Protein AF-A0A929I695-F1 (afdb_monomer)

Foldseek 3Di:
DEAEAAQNLQLDPDNVVVVVVRQVVDFKYKYKAFACLEQQNVCCCVVVVAGDDDPRRNDHPVGGSGPDRHHPVRVVVVCVVQQKDWPDKWFADDPDTDDPPRSHHGRMMITMIGGHPPDDPPD

Nearest PDB structures (foldseek):
  3hca-assembly2_B  TM=5.861E-01  e=9.077E-01  Homo sapiens
  2an3-assembly2_B  TM=5.815E-01  e=1.970E+00  Homo sapiens
  2opb-assembly3_A  TM=5.124E-01  e=1.623E+00  Homo sapiens
  4dmg-assembly1_B  TM=4.518E-01  e=1.337E+00  Thermus thermophilus HB8
  3hce-assembly2_B  TM=5.041E-01  e=2.902E+00  Homo sapiens

Solvent-accessible surface area (backbone atoms only — not comparable to full-atom values): 6908 Å² total; per-residue (Å²): 107,72,34,78,37,67,65,46,60,33,50,43,92,52,52,67,62,55,50,52,53,41,50,73,78,16,63,30,39,38,41,31,43,49,26,54,49,13,50,70,31,50,48,34,36,71,79,68,71,40,85,51,69,40,96,70,41,82,42,54,90,92,71,47,75,61,74,51,85,46,31,54,63,55,52,55,48,49,37,58,76,72,46,37,39,79,75,48,75,50,33,26,43,91,97,42,79,39,83,72,63,32,51,44,66,10,42,31,40,36,38,33,34,29,79,34,91,72,87,67,81,92,123

Structure (mmCIF, N/CA/C/O backbone):
data_AF-A0A929I695-F1
#
_entry.id   AF-A0A929I695-F1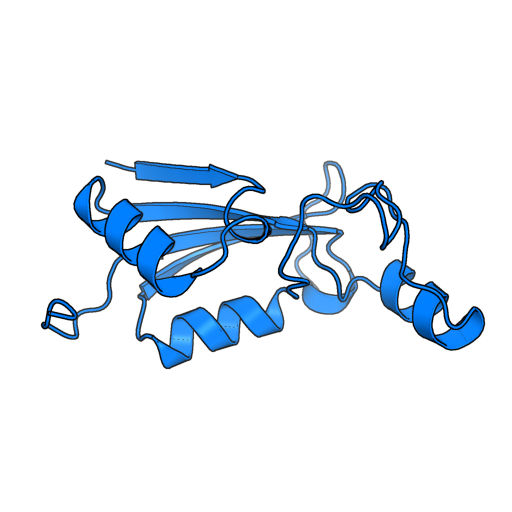
#
loop_
_atom_site.group_PDB
_atom_site.id
_atom_site.type_symbol
_atom_site.label_atom_id
_atom_site.label_alt_id
_atom_site.label_comp_id
_atom_site.label_asym_id
_atom_site.label_entity_id
_atom_site.label_seq_id
_atom_site.pdbx_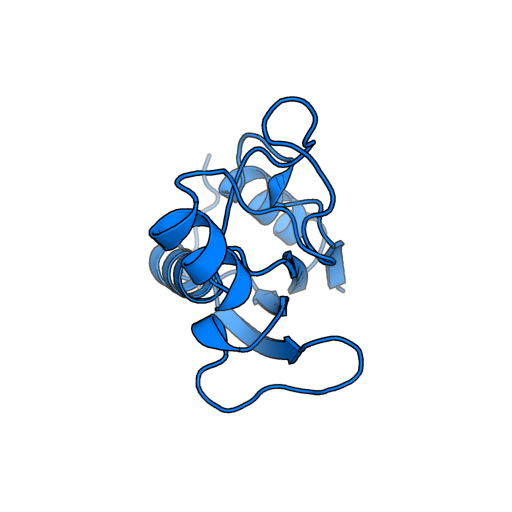PDB_ins_code
_atom_site.Cartn_x
_atom_site.Cartn_y
_atom_site.Cartn_z
_atom_site.occupancy
_atom_site.B_iso_or_equiv
_atom_site.auth_seq_id
_atom_site.auth_comp_id
_atom_site.auth_asym_id
_atom_site.auth_atom_id
_atom_site.pdbx_PDB_model_num
ATOM 1 N N . ASP A 1 1 ? -19.434 -0.980 10.386 1.00 86.25 1 ASP A N 1
ATOM 2 C CA . ASP A 1 1 ? -19.323 0.020 9.302 1.00 86.25 1 ASP A CA 1
ATOM 3 C C . ASP A 1 1 ? -17.906 0.071 8.761 1.00 86.25 1 ASP A C 1
ATOM 5 O O . ASP A 1 1 ? -16.959 0.016 9.548 1.00 86.25 1 ASP A O 1
ATOM 9 N N . TYR A 1 2 ? -17.773 0.101 7.434 1.00 96.06 2 TYR A N 1
ATOM 10 C CA . TYR A 1 2 ? -16.499 0.101 6.712 1.00 96.06 2 TYR A CA 1
ATOM 11 C C . TYR A 1 2 ? -16.483 1.222 5.669 1.00 96.06 2 TYR A C 1
ATOM 13 O O . TYR A 1 2 ? -17.492 1.443 5.005 1.00 96.06 2 TYR A O 1
ATOM 21 N N . VAL A 1 3 ? -15.330 1.865 5.485 1.00 97.19 3 VAL A N 1
ATOM 22 C CA . VAL A 1 3 ? -15.033 2.734 4.334 1.00 97.19 3 VAL A CA 1
ATOM 23 C C . VAL A 1 3 ? -14.007 2.029 3.453 1.00 97.19 3 VAL A C 1
ATOM 25 O O . VAL A 1 3 ? -13.088 1.390 3.966 1.00 97.19 3 VAL A O 1
ATOM 28 N N . ILE A 1 4 ? -14.157 2.115 2.132 1.00 96.75 4 ILE A N 1
ATOM 29 C CA . ILE A 1 4 ? -13.230 1.503 1.175 1.00 96.75 4 ILE A CA 1
ATOM 30 C C . ILE A 1 4 ? -12.479 2.612 0.439 1.00 96.75 4 ILE A C 1
ATOM 32 O O . ILE A 1 4 ? -13.087 3.446 -0.223 1.00 96.75 4 ILE A O 1
ATOM 36 N N . MET A 1 5 ? -11.153 2.587 0.535 1.00 95.12 5 MET A N 1
ATOM 37 C CA . MET A 1 5 ? -10.224 3.438 -0.206 1.00 95.12 5 MET A CA 1
ATOM 38 C C . MET A 1 5 ? -9.367 2.548 -1.108 1.00 95.12 5 MET A C 1
ATOM 40 O O . MET A 1 5 ? -8.245 2.171 -0.767 1.00 95.12 5 MET A O 1
ATOM 44 N N . ASN A 1 6 ? -9.924 2.140 -2.245 1.00 90.88 6 ASN A N 1
ATOM 45 C CA . ASN A 1 6 ? -9.210 1.307 -3.205 1.00 90.88 6 ASN A CA 1
ATOM 46 C C . ASN A 1 6 ? -8.541 2.182 -4.265 1.00 90.88 6 ASN A C 1
ATOM 48 O O . ASN A 1 6 ? -9.232 2.885 -4.992 1.00 90.88 6 ASN A O 1
ATOM 52 N N . GLN A 1 7 ? -7.211 2.124 -4.332 1.00 86.31 7 GLN A N 1
ATOM 53 C CA . GLN A 1 7 ? -6.352 2.864 -5.264 1.00 86.31 7 GLN A CA 1
ATOM 54 C C . GLN A 1 7 ? -6.503 4.393 -5.229 1.00 86.31 7 GLN A C 1
ATOM 56 O O . GLN A 1 7 ? -5.896 5.075 -6.038 1.00 86.31 7 GLN A O 1
ATOM 61 N N . SER A 1 8 ? -7.222 4.938 -4.247 1.00 89.38 8 SER A N 1
ATOM 62 C CA . SER A 1 8 ? -7.482 6.374 -4.120 1.00 89.38 8 SER A CA 1
ATOM 63 C C . SER A 1 8 ? -6.557 7.082 -3.131 1.00 89.38 8 SER A C 1
ATOM 65 O O . SER A 1 8 ? -6.263 8.261 -3.292 1.00 89.38 8 SER A O 1
ATOM 67 N N . LEU A 1 9 ? -6.049 6.382 -2.109 1.00 89.94 9 LEU A N 1
ATOM 68 C CA . LEU A 1 9 ? -5.210 7.007 -1.076 1.00 89.94 9 LEU A CA 1
ATOM 69 C C . LEU A 1 9 ?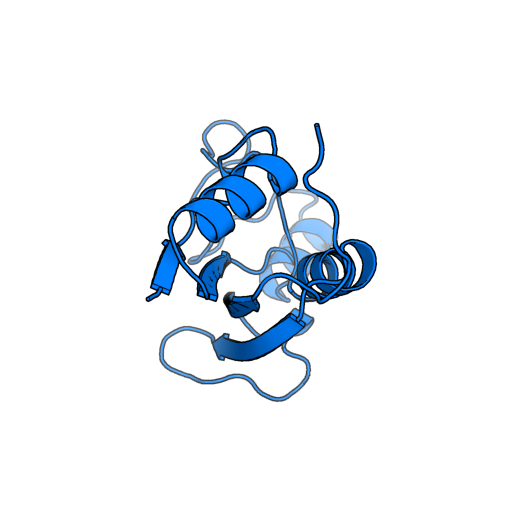 -3.888 7.564 -1.642 1.00 89.94 9 LEU A C 1
ATOM 71 O O . LEU A 1 9 ? -3.338 8.526 -1.126 1.00 89.94 9 LEU A O 1
ATOM 75 N N . GLN A 1 10 ? -3.384 6.976 -2.721 1.00 90.00 10 GLN A N 1
ATOM 76 C CA . GLN A 1 10 ? -2.182 7.439 -3.419 1.00 90.00 10 GLN A CA 1
ATOM 77 C C . GLN A 1 10 ? -2.423 8.672 -4.308 1.00 90.00 10 GLN A C 1
ATOM 79 O O . GLN A 1 10 ? -1.460 9.320 -4.708 1.00 90.00 10 GLN A O 1
ATOM 84 N N . GLU A 1 11 ? -3.681 8.996 -4.618 1.00 92.94 11 GLU A N 1
ATOM 85 C CA . GLU A 1 11 ? -4.077 10.128 -5.469 1.00 92.94 11 GLU A CA 1
ATOM 86 C C . GLU A 1 11 ? -4.384 11.391 -4.647 1.00 92.94 11 GLU A C 1
ATOM 88 O O . GLU A 1 11 ? -4.457 12.490 -5.192 1.00 92.94 11 GLU A O 1
ATOM 93 N N . VAL A 1 12 ? -4.553 11.263 -3.324 1.00 94.50 12 VAL A N 1
ATOM 94 C CA . VAL A 1 12 ? -4.822 12.413 -2.452 1.00 94.50 12 VAL A CA 1
ATOM 95 C C . VAL A 1 12 ? -3.539 13.148 -2.077 1.00 94.50 12 VAL A C 1
ATOM 97 O O . VAL A 1 12 ? -2.491 12.549 -1.851 1.00 94.50 12 VAL A O 1
ATOM 100 N N . VAL A 1 13 ? -3.630 14.470 -1.931 1.00 93.44 13 VAL A N 1
ATOM 101 C CA . VAL A 1 13 ? -2.489 15.298 -1.505 1.00 93.44 13 VAL A CA 1
ATOM 102 C C . VAL A 1 13 ? -2.110 15.001 -0.048 1.00 93.44 13 VAL A C 1
ATOM 104 O O . VAL A 1 13 ? -0.936 14.813 0.263 1.00 93.44 13 VAL A O 1
ATOM 107 N N . HIS A 1 14 ? -3.106 14.897 0.837 1.00 95.19 14 HIS A N 1
ATOM 108 C CA . HIS A 1 14 ? -2.916 14.711 2.278 1.00 95.19 14 HIS A CA 1
ATOM 109 C C . HIS A 1 14 ? -3.472 13.356 2.740 1.00 95.19 14 HIS A C 1
ATOM 111 O O . HIS A 1 14 ? -4.642 13.239 3.104 1.00 95.19 14 HIS A O 1
ATOM 117 N N . VAL A 1 15 ? -2.612 12.332 2.727 1.00 94.75 15 VAL A N 1
ATOM 118 C CA . VAL A 1 15 ? -2.945 10.934 3.071 1.00 94.75 15 VAL A CA 1
ATOM 119 C C . VAL A 1 15 ? -3.545 10.802 4.473 1.00 94.75 15 VAL A C 1
ATOM 121 O O . VAL A 1 15 ? -4.577 10.156 4.638 1.00 94.75 15 VAL A O 1
ATOM 124 N N . GLU A 1 16 ? -2.920 11.427 5.473 1.00 94.38 16 GLU A N 1
ATOM 125 C CA . GLU A 1 16 ? -3.370 11.374 6.870 1.00 94.38 16 GLU A CA 1
ATOM 126 C C . GLU A 1 16 ? -4.762 11.989 7.033 1.00 94.38 16 GLU A C 1
ATOM 128 O O . GLU A 1 16 ? -5.667 11.340 7.548 1.00 94.38 16 GLU A O 1
ATOM 133 N N . PHE A 1 17 ? -4.963 13.200 6.507 1.00 94.94 17 PHE A N 1
ATOM 134 C CA . PHE A 1 17 ? -6.255 13.882 6.560 1.00 94.94 17 PHE A CA 1
ATOM 135 C C . PHE A 1 17 ? -7.370 13.058 5.902 1.00 94.94 17 PHE A C 1
ATOM 137 O O . PHE A 1 17 ? -8.433 12.871 6.489 1.00 94.94 17 PHE A O 1
ATOM 144 N N . ALA A 1 18 ? -7.122 12.516 4.705 1.00 95.75 18 ALA A N 1
ATOM 145 C CA . ALA A 1 18 ? -8.106 11.693 4.007 1.00 95.75 18 ALA A CA 1
ATOM 146 C C . ALA A 1 18 ? -8.472 10.427 4.801 1.00 95.75 18 ALA A C 1
ATOM 148 O O . ALA A 1 18 ? -9.634 10.016 4.816 1.00 95.75 18 ALA A O 1
ATOM 149 N N . LEU A 1 19 ? -7.495 9.817 5.478 1.00 95.50 19 LEU A N 1
ATOM 150 C CA . LEU A 1 19 ? -7.727 8.640 6.307 1.00 95.50 19 LEU A CA 1
ATOM 151 C C . LEU A 1 19 ? -8.478 8.980 7.607 1.00 95.50 19 LEU A C 1
ATOM 153 O O . LEU A 1 19 ? -9.364 8.224 8.005 1.00 95.50 19 LEU A O 1
ATOM 157 N N . GLU A 1 20 ? -8.192 10.119 8.241 1.00 95.12 20 GLU A N 1
ATOM 158 C CA . GLU A 1 20 ? -8.956 10.604 9.399 1.00 95.12 20 GLU A CA 1
ATOM 159 C C . GLU A 1 20 ? -10.417 10.903 9.033 1.00 95.12 20 GLU A C 1
ATOM 161 O O . GLU A 1 20 ? -11.326 10.505 9.765 1.00 95.12 20 GLU A O 1
ATOM 166 N N . GLU A 1 21 ? -10.669 11.508 7.869 1.00 95.88 21 GLU A N 1
ATOM 167 C CA . GLU A 1 21 ? -12.033 11.705 7.368 1.00 95.88 21 GLU A CA 1
ATOM 168 C C . GLU A 1 21 ? -12.737 10.373 7.077 1.00 95.88 21 GLU A C 1
ATOM 170 O O . GLU A 1 21 ? -13.921 10.212 7.386 1.00 95.88 21 GLU A O 1
ATOM 175 N N . ALA A 1 22 ? -12.015 9.371 6.568 1.00 96.00 22 ALA A N 1
ATOM 176 C CA . ALA A 1 22 ? -12.562 8.026 6.417 1.00 96.00 22 ALA A CA 1
ATOM 177 C C . ALA A 1 22 ? -12.936 7.407 7.779 1.00 96.00 22 ALA A C 1
ATOM 179 O O . ALA A 1 22 ? -14.014 6.822 7.908 1.00 96.00 22 ALA A O 1
ATOM 180 N N . PHE A 1 23 ? -12.109 7.589 8.817 1.00 95.69 23 PHE A N 1
ATOM 181 C CA . PHE A 1 23 ? -12.437 7.154 10.180 1.00 95.69 23 PHE A CA 1
ATOM 182 C C . PHE A 1 23 ? -13.611 7.918 10.802 1.00 95.69 23 PHE A C 1
ATOM 184 O O . PHE A 1 23 ? -14.333 7.360 11.630 1.00 95.69 23 PHE A O 1
ATOM 191 N N . ARG A 1 24 ? -13.827 9.182 10.418 1.00 94.50 24 ARG A N 1
ATOM 192 C CA . ARG A 1 24 ? -14.987 9.968 10.861 1.00 94.50 24 ARG A CA 1
ATOM 193 C C . ARG A 1 24 ? -16.298 9.379 10.338 1.00 94.50 24 ARG A C 1
ATOM 195 O O . ARG A 1 24 ? -17.301 9.417 11.047 1.00 94.50 24 ARG A O 1
ATOM 202 N N . VAL A 1 25 ? -16.294 8.838 9.117 1.00 94.88 25 VAL A N 1
ATOM 203 C CA . VAL A 1 25 ? -17.488 8.267 8.466 1.00 94.88 25 VAL A CA 1
ATOM 204 C C . VAL A 1 25 ? -17.688 6.784 8.801 1.00 94.88 25 VAL A C 1
ATOM 206 O O . VAL A 1 25 ? -18.826 6.321 8.859 1.00 94.88 25 VAL A O 1
ATOM 209 N N . GLY A 1 26 ? -16.620 6.023 9.056 1.00 94.94 26 GLY A N 1
ATOM 210 C CA . GLY A 1 26 ? -16.732 4.604 9.391 1.00 94.94 26 GLY A CA 1
ATOM 211 C C . GLY A 1 26 ? -15.657 4.095 10.343 1.00 94.94 26 GLY A C 1
ATOM 212 O O . GLY A 1 26 ? -14.524 4.558 10.366 1.00 94.94 26 GLY A O 1
ATOM 213 N N . LYS A 1 27 ? -16.010 3.067 11.122 1.00 94.31 27 LYS A N 1
ATOM 214 C CA . LYS A 1 27 ? -15.138 2.511 12.167 1.00 94.31 27 LYS A CA 1
ATOM 215 C C . LYS A 1 27 ? -13.843 1.901 11.621 1.00 94.31 27 LYS A C 1
ATOM 217 O O . LYS A 1 27 ? -12.791 2.049 12.233 1.00 94.31 27 LYS A O 1
ATOM 222 N N . ASN A 1 28 ? -13.930 1.189 10.499 1.00 97.19 28 ASN A N 1
ATOM 223 C CA . ASN A 1 28 ? -12.796 0.510 9.878 1.00 97.19 28 ASN A CA 1
ATOM 224 C C . ASN A 1 28 ? -12.617 1.005 8.442 1.00 97.19 28 ASN A C 1
ATOM 226 O O . ASN A 1 28 ? -13.600 1.171 7.722 1.00 97.19 28 ASN A O 1
ATOM 230 N N . VAL A 1 29 ? -11.375 1.145 7.994 1.00 97.88 29 VAL A N 1
ATOM 231 C CA . VAL A 1 29 ? -11.053 1.535 6.619 1.00 97.88 29 VAL A CA 1
ATOM 232 C C . VAL A 1 29 ? -10.312 0.391 5.940 1.00 97.88 29 VAL A C 1
ATOM 234 O O . VAL A 1 29 ? -9.383 -0.184 6.510 1.00 97.88 29 VAL A O 1
ATOM 237 N N . ILE A 1 30 ? -10.749 0.038 4.733 1.00 98.25 30 ILE A N 1
ATOM 238 C CA . ILE A 1 30 ? -10.094 -0.925 3.849 1.00 98.25 30 ILE A CA 1
ATOM 239 C C . ILE A 1 30 ? -9.313 -0.127 2.809 1.00 98.25 30 ILE A C 1
ATOM 241 O O . ILE A 1 30 ? -9.920 0.548 1.983 1.00 98.25 30 ILE A O 1
ATOM 245 N N . ILE A 1 31 ? -7.986 -0.208 2.836 1.00 97.69 31 ILE A N 1
ATOM 246 C CA . ILE A 1 31 ? -7.102 0.493 1.904 1.00 97.69 31 ILE A CA 1
ATOM 247 C C . ILE A 1 31 ? -6.473 -0.528 0.964 1.00 97.69 31 ILE A C 1
ATOM 249 O O . ILE A 1 31 ? -5.847 -1.477 1.431 1.00 97.69 31 ILE A O 1
ATOM 253 N N . GLY A 1 32 ? -6.624 -0.324 -0.344 1.00 96.25 32 GLY A N 1
ATOM 254 C CA . GLY A 1 32 ? -5.985 -1.128 -1.387 1.00 96.25 32 GLY A CA 1
ATOM 255 C C . GLY A 1 32 ? -5.039 -0.283 -2.234 1.00 96.25 32 GLY A C 1
ATOM 256 O O . GLY A 1 32 ? -5.428 0.801 -2.658 1.00 96.25 32 GLY A O 1
ATOM 257 N N . PHE A 1 33 ? -3.818 -0.750 -2.497 1.00 95.00 33 PHE A N 1
ATOM 258 C CA . PHE A 1 33 ? -2.864 -0.034 -3.355 1.00 95.00 33 PHE A CA 1
ATOM 259 C C . PHE A 1 33 ? -1.851 -0.973 -4.038 1.00 95.00 33 PHE A C 1
ATOM 261 O O . PHE A 1 33 ? -1.558 -2.059 -3.516 1.00 95.00 33 PHE A O 1
ATOM 268 N N . PRO A 1 34 ? -1.310 -0.582 -5.208 1.00 94.50 34 PRO A N 1
ATOM 269 C CA . PRO A 1 34 ? -0.188 -1.267 -5.838 1.00 94.50 34 PRO A CA 1
ATOM 270 C C . PRO A 1 34 ? 1.101 -1.108 -5.024 1.00 94.50 34 PRO A C 1
ATOM 272 O O . PRO A 1 34 ? 1.428 -0.028 -4.547 1.00 94.50 34 PRO A O 1
ATOM 275 N N . ASN A 1 35 ? 1.882 -2.177 -4.900 1.00 95.25 35 ASN A N 1
ATOM 276 C CA . ASN A 1 35 ? 3.164 -2.150 -4.202 1.00 95.25 35 ASN A CA 1
ATOM 277 C C . ASN A 1 35 ? 4.288 -1.674 -5.137 1.00 95.25 35 ASN A C 1
ATOM 279 O O . ASN A 1 35 ? 4.815 -2.45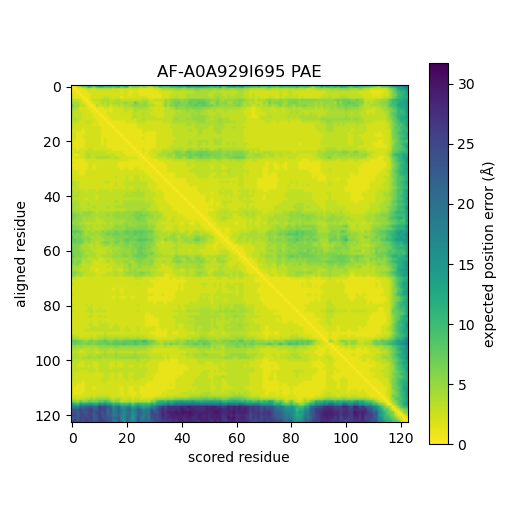5 -5.938 1.00 95.25 35 ASN A O 1
ATOM 283 N N . PHE A 1 36 ? 4.722 -0.420 -4.988 1.00 94.88 36 PHE A N 1
ATOM 284 C CA . PHE A 1 36 ? 5.790 0.152 -5.817 1.00 94.88 36 PHE A CA 1
ATOM 285 C C . PHE A 1 36 ? 7.143 -0.564 -5.646 1.00 94.88 36 PHE A C 1
ATOM 287 O O . PHE A 1 36 ? 7.971 -0.568 -6.554 1.00 94.88 36 PHE A O 1
ATOM 294 N N . ALA A 1 37 ? 7.364 -1.235 -4.511 1.00 95.88 37 ALA A N 1
ATOM 295 C CA . ALA A 1 37 ? 8.605 -1.946 -4.211 1.00 95.88 37 ALA A CA 1
ATOM 296 C C . ALA A 1 37 ? 8.650 -3.400 -4.719 1.00 95.88 37 ALA A C 1
ATOM 298 O O . ALA A 1 37 ? 9.588 -4.134 -4.372 1.00 95.88 37 ALA A O 1
ATOM 299 N N . HIS A 1 38 ? 7.679 -3.820 -5.537 1.00 96.19 38 HIS A N 1
ATOM 300 C CA . HIS A 1 38 ? 7.687 -5.128 -6.186 1.00 96.19 38 HIS A CA 1
ATOM 301 C C . HIS A 1 38 ? 8.986 -5.362 -6.977 1.00 96.19 38 HIS A C 1
ATOM 303 O O . HIS A 1 38 ? 9.602 -4.438 -7.512 1.00 96.19 38 HIS A O 1
ATOM 309 N N . ILE A 1 39 ? 9.410 -6.623 -7.075 1.00 95.62 39 ILE A N 1
ATOM 310 C CA . ILE A 1 39 ? 10.672 -7.011 -7.705 1.00 95.62 39 ILE A CA 1
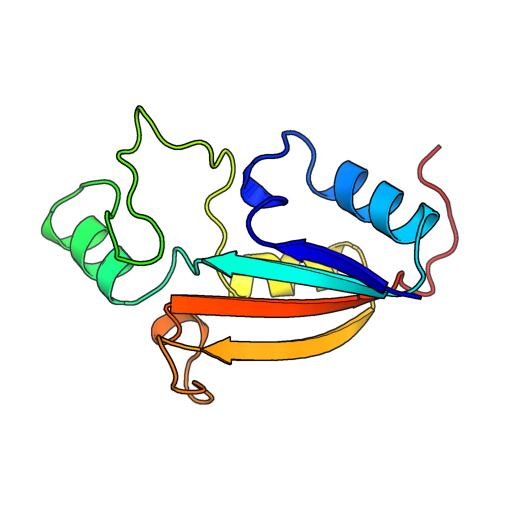ATOM 311 C C . ILE A 1 39 ? 10.809 -6.476 -9.138 1.00 95.62 39 ILE A C 1
ATOM 313 O O . ILE A 1 39 ? 11.865 -5.959 -9.487 1.00 95.62 39 ILE A O 1
ATOM 317 N N . SER A 1 40 ? 9.741 -6.495 -9.943 1.00 94.06 40 SER A N 1
ATOM 318 C CA . SER A 1 40 ? 9.770 -5.943 -11.308 1.00 94.06 40 SER A CA 1
ATOM 319 C C . SER A 1 40 ? 10.080 -4.447 -11.326 1.00 94.06 40 SER A C 1
ATOM 321 O O . SER A 1 40 ? 10.825 -3.990 -12.189 1.00 94.06 40 SER A O 1
ATOM 323 N N . SER A 1 41 ? 9.539 -3.695 -10.366 1.00 94.94 41 SER A N 1
ATOM 324 C CA . SER A 1 41 ? 9.775 -2.261 -10.229 1.00 94.94 41 SER A CA 1
ATOM 325 C C . SER A 1 41 ? 11.222 -1.979 -9.847 1.00 94.94 41 SER A C 1
ATOM 327 O O . SER A 1 41 ? 11.876 -1.141 -10.463 1.00 94.94 41 SER A O 1
ATOM 329 N N . ARG A 1 42 ? 11.769 -2.760 -8.908 1.00 95.56 42 ARG A N 1
ATOM 330 C CA . ARG A 1 42 ? 13.187 -2.685 -8.528 1.00 95.56 42 ARG A CA 1
ATOM 331 C C . ARG A 1 42 ? 14.111 -2.987 -9.704 1.00 95.56 42 ARG A C 1
ATOM 333 O O . ARG A 1 42 ? 15.075 -2.261 -9.904 1.00 95.56 42 ARG A O 1
ATOM 340 N N . PHE A 1 43 ? 13.808 -4.021 -10.491 1.00 96.38 43 PHE A N 1
ATOM 341 C CA . PHE A 1 43 ? 14.585 -4.366 -11.684 1.00 96.38 43 PHE A CA 1
ATOM 342 C C . PHE A 1 43 ? 14.563 -3.244 -12.728 1.00 96.38 43 PHE A C 1
ATOM 344 O O . PHE A 1 43 ? 15.617 -2.875 -13.235 1.00 96.38 43 PHE A O 1
ATOM 351 N N . GLN A 1 44 ? 13.390 -2.686 -13.045 1.00 95.94 44 GLN A N 1
ATOM 352 C CA . GLN A 1 44 ? 13.293 -1.592 -14.017 1.00 95.94 44 GLN A CA 1
ATOM 353 C C . GLN A 1 44 ? 14.064 -0.359 -13.552 1.00 95.94 44 GLN A C 1
ATOM 355 O O . GLN A 1 44 ? 14.866 0.175 -14.313 1.00 95.94 44 GLN A O 1
ATOM 360 N N . LEU A 1 45 ? 13.892 0.042 -12.293 1.00 95.31 45 LEU A N 1
ATOM 361 C CA . LEU A 1 45 ? 14.607 1.190 -11.757 1.00 95.31 45 LEU A CA 1
ATOM 362 C C . LEU A 1 45 ? 16.124 0.956 -11.753 1.00 95.31 45 LEU A C 1
ATOM 364 O O . LEU A 1 45 ? 16.870 1.812 -12.212 1.00 95.31 45 LEU A O 1
ATOM 368 N N . PHE A 1 46 ? 16.581 -0.211 -11.292 1.00 97.50 46 PHE A N 1
ATOM 369 C CA . PHE A 1 46 ? 18.009 -0.511 -11.169 1.00 97.50 46 PHE A CA 1
ATOM 370 C C . PHE A 1 46 ? 18.708 -0.673 -12.524 1.00 97.50 46 PHE A C 1
ATOM 372 O O . PHE A 1 46 ? 19.758 -0.081 -12.742 1.00 97.50 46 PHE A O 1
ATOM 379 N N . PHE A 1 47 ? 18.144 -1.468 -13.439 1.00 98.00 47 PHE A N 1
ATOM 380 C CA . PHE A 1 47 ? 18.809 -1.792 -14.707 1.00 98.00 47 PHE A CA 1
ATOM 381 C C . PHE A 1 47 ? 18.494 -0.810 -15.835 1.00 98.00 47 PHE A C 1
ATOM 383 O O . PHE A 1 47 ? 19.313 -0.657 -16.735 1.00 98.00 47 PHE A O 1
ATOM 390 N N . LYS A 1 48 ? 17.317 -0.167 -15.826 1.00 96.38 48 LYS A N 1
ATOM 391 C CA . LYS A 1 48 ? 16.919 0.784 -16.879 1.00 96.38 48 LYS A CA 1
ATOM 392 C C . LYS A 1 48 ? 17.031 2.244 -16.449 1.00 96.38 48 LYS A C 1
ATOM 394 O O . LYS A 1 48 ? 17.026 3.107 -17.317 1.00 96.38 48 LYS A O 1
ATOM 399 N N . GLY A 1 49 ? 17.082 2.534 -15.145 1.00 95.88 49 GLY A N 1
ATOM 400 C CA . GLY A 1 49 ? 17.090 3.910 -14.640 1.00 95.88 49 GLY A CA 1
ATOM 401 C C . GLY A 1 49 ? 15.789 4.671 -14.914 1.00 95.88 49 GLY A C 1
ATOM 402 O O . GLY A 1 49 ? 15.811 5.892 -15.028 1.00 95.88 49 GLY A O 1
ATOM 403 N N . GLN A 1 50 ? 14.662 3.968 -15.074 1.00 93.00 50 GLN A N 1
ATOM 404 C CA . GLN A 1 50 ? 13.375 4.554 -15.465 1.00 93.00 50 GLN A CA 1
ATOM 405 C C . GLN A 1 50 ? 12.287 4.255 -14.433 1.00 93.00 50 GLN A C 1
ATOM 407 O O . GLN A 1 50 ? 12.297 3.194 -13.801 1.00 93.00 50 GLN A O 1
ATOM 412 N N . THR A 1 51 ? 11.323 5.175 -14.302 1.00 93.44 51 THR A N 1
ATOM 413 C CA . THR A 1 51 ? 10.120 4.954 -13.491 1.00 93.44 51 THR A CA 1
ATOM 414 C C . THR A 1 51 ? 9.417 3.681 -13.962 1.00 93.44 51 THR A C 1
ATOM 416 O O . THR A 1 51 ? 9.110 3.571 -15.152 1.00 93.44 51 THR A O 1
ATOM 419 N N . PRO A 1 52 ? 9.166 2.711 -13.069 1.00 92.62 52 PRO A N 1
ATOM 420 C CA . PRO A 1 52 ? 8.605 1.436 -13.474 1.00 92.62 52 PRO A CA 1
ATOM 421 C C . PRO A 1 52 ? 7.188 1.555 -14.023 1.00 92.62 52 PRO A C 1
ATOM 423 O O . PRO A 1 52 ? 6.325 2.150 -13.383 1.00 92.62 52 PRO A O 1
ATOM 426 N N . VAL A 1 53 ? 6.937 0.879 -15.143 1.00 91.00 53 VAL A N 1
ATOM 427 C CA . VAL A 1 53 ? 5.583 0.612 -15.644 1.00 91.00 53 VAL A CA 1
ATOM 428 C C . VAL A 1 53 ? 5.295 -0.866 -15.427 1.00 91.00 53 VAL A C 1
ATOM 430 O O . VAL A 1 53 ? 6.073 -1.735 -15.834 1.00 91.00 53 VAL A O 1
ATOM 433 N N . THR A 1 54 ? 4.207 -1.174 -14.730 1.00 84.75 54 THR A N 1
ATOM 434 C CA . THR A 1 54 ? 3.819 -2.556 -14.407 1.00 84.7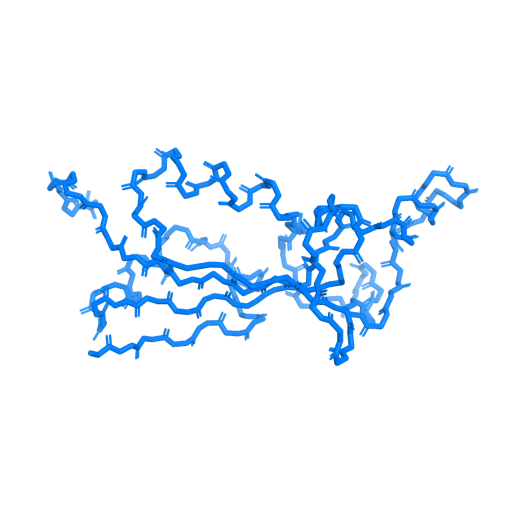5 54 THR A CA 1
ATOM 435 C C . THR A 1 54 ? 2.318 -2.746 -14.585 1.00 84.75 54 THR A C 1
ATOM 437 O O . THR A 1 54 ? 1.580 -1.776 -14.697 1.00 84.75 54 THR A O 1
ATOM 440 N N . ASN A 1 55 ? 1.836 -3.990 -14.547 1.00 82.69 55 ASN A N 1
ATOM 441 C CA . ASN A 1 55 ? 0.397 -4.264 -14.645 1.00 82.69 55 ASN A CA 1
ATOM 442 C C . ASN A 1 55 ? -0.422 -3.595 -13.527 1.00 82.69 55 ASN A C 1
ATOM 444 O O . ASN A 1 55 ? -1.591 -3.294 -13.736 1.00 82.69 55 ASN A O 1
ATOM 448 N N . SER A 1 56 ? 0.168 -3.369 -12.348 1.00 80.19 56 SER A N 1
ATOM 449 C CA . SER A 1 56 ? -0.489 -2.677 -11.232 1.00 80.19 56 SER A CA 1
ATOM 450 C C . SER A 1 56 ? -0.198 -1.169 -11.192 1.00 80.19 56 SER A C 1
ATOM 452 O O . SER A 1 56 ? -0.837 -0.448 -10.433 1.00 80.19 56 SER A O 1
ATOM 454 N N . LEU A 1 57 ? 0.730 -0.683 -12.026 1.00 81.88 57 LEU A N 1
ATOM 455 C CA . LEU A 1 57 ? 1.079 0.730 -12.220 1.00 81.88 57 LEU A CA 1
ATOM 456 C C . LEU A 1 57 ? 1.228 1.005 -13.729 1.00 81.88 57 LEU A C 1
ATOM 458 O O . LEU A 1 57 ? 2.356 1.118 -14.218 1.00 81.88 57 LEU A O 1
ATOM 462 N N . PRO A 1 58 ? 0.119 1.043 -14.491 1.00 87.25 58 PRO A N 1
ATOM 463 C CA . PRO A 1 58 ? 0.154 1.061 -15.955 1.00 87.25 58 PRO A CA 1
ATOM 464 C C . PRO A 1 58 ? 0.365 2.464 -16.554 1.00 87.25 58 PRO A C 1
ATOM 466 O O . PRO A 1 58 ? 0.158 2.659 -17.750 1.00 87.25 58 PRO A O 1
ATOM 469 N N . HIS A 1 59 ? 0.765 3.443 -15.741 1.00 89.25 59 HIS A N 1
ATOM 470 C CA . HIS A 1 59 ? 0.918 4.840 -16.144 1.00 89.25 59 HIS A CA 1
ATOM 471 C C . HIS A 1 59 ? 2.391 5.239 -16.238 1.00 89.25 59 HIS A C 1
ATOM 473 O O . HIS A 1 59 ? 3.237 4.750 -15.489 1.00 89.25 59 HIS A O 1
ATOM 479 N N . LEU A 1 60 ? 2.692 6.162 -17.150 1.00 91.69 60 LEU A N 1
ATOM 480 C CA . LEU A 1 60 ? 3.996 6.808 -17.232 1.00 91.69 60 LEU A CA 1
ATOM 481 C C . LEU A 1 60 ? 4.089 7.895 -16.156 1.00 91.69 60 LEU A C 1
ATOM 483 O O . LEU A 1 60 ? 3.088 8.436 -15.689 1.00 91.69 60 LEU A O 1
ATOM 487 N N . TRP A 1 61 ? 5.313 8.248 -15.766 1.00 90.75 61 TRP A N 1
ATOM 488 C CA . TRP A 1 61 ? 5.539 9.188 -14.661 1.00 90.75 61 TRP A CA 1
ATOM 489 C C . TRP A 1 61 ? 4.941 10.583 -14.904 1.00 90.75 61 TRP A C 1
ATOM 491 O O . TRP A 1 61 ? 4.614 11.275 -13.948 1.00 90.75 61 TRP A O 1
ATOM 501 N N . TYR A 1 62 ? 4.781 10.987 -16.167 1.00 90.44 62 TYR A N 1
ATOM 502 C CA . TYR A 1 62 ? 4.234 12.290 -16.557 1.00 90.44 62 TYR A CA 1
ATOM 503 C C . TYR A 1 62 ? 2.710 12.284 -16.773 1.00 90.44 62 TYR A C 1
ATOM 505 O O . TYR A 1 62 ? 2.139 13.328 -17.073 1.00 90.44 62 TYR A O 1
ATOM 513 N N . ASN A 1 63 ? 2.044 11.127 -16.670 1.00 92.12 63 ASN A N 1
ATOM 514 C CA . ASN A 1 63 ? 0.595 10.994 -16.874 1.00 92.12 63 ASN A CA 1
ATOM 515 C C . ASN A 1 63 ? -0.085 10.057 -15.857 1.00 92.12 63 ASN A C 1
ATOM 517 O O . ASN A 1 63 ? -1.148 9.499 -16.130 1.00 92.12 63 ASN A O 1
ATOM 521 N N . THR A 1 64 ? 0.540 9.868 -14.696 1.00 89.94 64 THR A N 1
ATOM 522 C CA . THR A 1 64 ? -0.003 9.087 -13.581 1.00 89.94 64 THR A CA 1
ATOM 523 C C . THR A 1 64 ? -0.905 9.953 -12.695 1.00 89.94 64 THR A C 1
ATOM 525 O O . THR A 1 64 ? -0.544 11.098 -12.423 1.00 89.94 64 THR A O 1
ATOM 528 N N . PRO A 1 65 ? -2.041 9.428 -12.196 1.00 86.94 65 PRO A N 1
ATOM 529 C CA . PRO A 1 65 ? -2.843 10.112 -11.180 1.00 86.94 65 PRO A CA 1
ATOM 530 C C . PRO A 1 65 ? -2.227 10.003 -9.772 1.00 86.94 65 PRO A C 1
ATOM 532 O O . PRO A 1 65 ? -2.554 10.785 -8.883 1.00 86.94 65 PRO A O 1
ATOM 535 N N . ASN A 1 66 ? -1.322 9.041 -9.558 1.00 90.31 66 ASN A N 1
ATOM 536 C CA . ASN A 1 66 ? -0.731 8.775 -8.248 1.00 90.31 66 ASN A CA 1
ATOM 537 C C . ASN A 1 66 ? 0.284 9.861 -7.870 1.00 90.31 66 ASN A C 1
ATOM 539 O O . ASN A 1 66 ? 1.298 10.020 -8.552 1.00 90.31 66 ASN A O 1
ATOM 543 N N . LEU A 1 67 ? 0.038 10.538 -6.749 1.00 90.69 67 LEU A N 1
ATOM 544 C CA . LEU A 1 67 ? 0.954 11.492 -6.120 1.00 90.69 67 LEU A CA 1
ATOM 545 C C . LEU A 1 67 ? 1.975 10.794 -5.214 1.00 90.69 67 LEU A C 1
ATOM 547 O O . LEU A 1 67 ? 3.092 11.280 -5.045 1.00 90.69 67 LEU A O 1
ATOM 551 N N . HIS A 1 68 ? 1.600 9.643 -4.647 1.00 91.25 68 HIS A N 1
ATOM 552 C CA . HIS A 1 68 ? 2.432 8.880 -3.717 1.00 91.25 68 HIS A CA 1
ATOM 553 C C . HIS A 1 68 ? 2.772 7.502 -4.285 1.00 91.25 68 HIS A C 1
ATOM 555 O O . HIS A 1 68 ? 1.893 6.752 -4.702 1.00 91.25 68 HIS A O 1
ATOM 561 N N . PHE A 1 69 ? 4.053 7.132 -4.243 1.00 90.81 69 PHE A N 1
ATOM 562 C CA . PHE A 1 69 ? 4.524 5.793 -4.603 1.00 90.81 69 PHE A CA 1
ATOM 563 C C . PHE A 1 69 ? 4.873 5.012 -3.339 1.00 90.81 69 PHE A C 1
ATOM 565 O O . PHE A 1 69 ? 5.972 5.130 -2.803 1.00 90.81 69 PHE A O 1
ATOM 572 N N . SER A 1 70 ? 3.917 4.228 -2.846 1.00 92.25 70 SER A N 1
ATOM 573 C CA . SER A 1 70 ? 4.042 3.527 -1.567 1.00 92.25 70 SER A CA 1
ATOM 574 C C . SER A 1 70 ? 4.426 2.060 -1.744 1.00 92.25 70 SER A C 1
ATOM 576 O O . SER A 1 70 ? 3.953 1.362 -2.645 1.00 92.25 70 SER A O 1
ATOM 578 N N . SER A 1 71 ? 5.261 1.558 -0.839 1.00 96.69 71 SER A N 1
ATOM 579 C CA . SER A 1 71 ? 5.46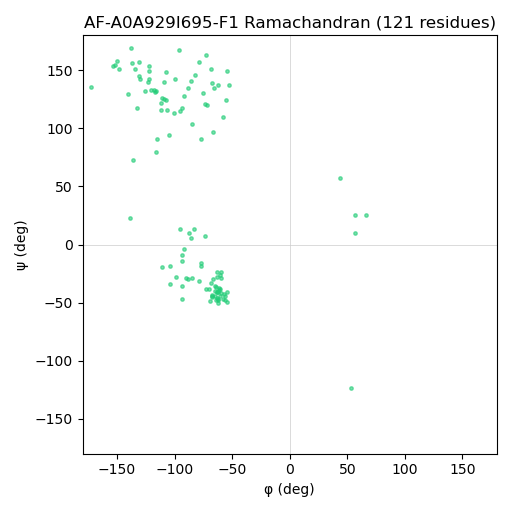7 0.127 -0.643 1.00 96.69 71 SER A CA 1
ATOM 580 C C . SER A 1 71 ? 4.614 -0.423 0.500 1.00 96.69 71 SER A C 1
ATOM 582 O O . SER A 1 71 ? 4.064 0.321 1.314 1.00 96.69 71 SER A O 1
ATOM 584 N N . ILE A 1 72 ? 4.535 -1.753 0.598 1.00 97.94 72 ILE A N 1
ATOM 585 C CA . ILE A 1 72 ? 3.910 -2.424 1.751 1.00 97.94 72 ILE A CA 1
ATOM 586 C C . ILE A 1 72 ? 4.578 -1.970 3.051 1.00 97.94 72 ILE A C 1
ATOM 588 O O . ILE A 1 72 ? 3.893 -1.643 4.016 1.00 97.94 72 ILE A O 1
ATOM 592 N N . SER A 1 73 ? 5.911 -1.903 3.056 1.00 98.25 73 SER A N 1
ATOM 593 C CA . SER A 1 73 ? 6.671 -1.501 4.240 1.00 98.25 73 SER A CA 1
ATOM 594 C C . SER A 1 73 ? 6.482 -0.025 4.599 1.00 98.25 73 SER A C 1
ATOM 596 O O . SER A 1 73 ? 6.468 0.294 5.787 1.00 98.25 73 SER A O 1
ATOM 598 N N . ASP A 1 74 ? 6.288 0.861 3.617 1.00 97.69 74 ASP A N 1
ATOM 599 C CA . ASP A 1 74 ? 5.984 2.273 3.890 1.00 97.69 74 ASP A CA 1
ATOM 600 C C . ASP A 1 74 ? 4.636 2.409 4.594 1.00 97.69 74 ASP A C 1
ATOM 602 O O . ASP A 1 74 ? 4.529 3.117 5.591 1.00 97.69 74 ASP A O 1
ATOM 606 N N . PHE A 1 75 ? 3.617 1.678 4.133 1.00 97.25 75 PHE A N 1
ATOM 607 C CA . PHE A 1 75 ? 2.296 1.729 4.753 1.00 97.25 75 PHE A CA 1
ATOM 608 C C . PHE A 1 75 ? 2.270 1.075 6.142 1.00 97.25 75 PHE A C 1
ATOM 610 O O . PHE A 1 75 ? 1.645 1.598 7.060 1.00 97.25 75 PHE A O 1
ATOM 617 N N . GLU A 1 76 ? 2.986 -0.035 6.343 1.00 97.75 76 GLU A N 1
ATOM 618 C CA . GLU A 1 76 ? 3.153 -0.638 7.674 1.00 97.75 76 GLU A CA 1
ATOM 619 C C . GLU A 1 76 ? 3.825 0.332 8.656 1.00 97.75 76 GLU A C 1
ATOM 621 O O . GLU A 1 76 ? 3.400 0.451 9.810 1.00 97.75 76 GLU A O 1
ATOM 626 N N . LYS A 1 77 ? 4.849 1.057 8.190 1.00 97.56 77 LYS A N 1
ATOM 627 C CA . LYS A 1 77 ? 5.514 2.106 8.966 1.00 97.56 77 LYS A CA 1
ATOM 628 C C . LYS A 1 77 ? 4.553 3.257 9.272 1.00 97.56 77 LYS A C 1
ATOM 630 O O . LYS A 1 77 ? 4.426 3.623 10.437 1.00 97.56 77 LYS A O 1
ATOM 635 N N . PHE A 1 78 ? 3.826 3.748 8.270 1.00 96.50 78 PHE A N 1
ATOM 636 C CA . PHE A 1 78 ? 2.820 4.801 8.416 1.00 96.50 78 PHE A CA 1
ATOM 637 C C . PHE A 1 78 ? 1.766 4.440 9.474 1.00 96.50 78 PHE A C 1
ATOM 639 O O . PHE A 1 78 ? 1.541 5.208 10.407 1.00 96.50 78 PHE A O 1
ATOM 646 N N . VAL A 1 79 ? 1.191 3.233 9.400 1.00 96.44 79 VAL A N 1
ATOM 647 C CA . VAL A 1 79 ? 0.219 2.718 10.382 1.00 96.44 79 VAL A CA 1
ATOM 648 C C . VAL A 1 79 ? 0.795 2.722 11.799 1.00 96.44 79 VAL A C 1
ATOM 650 O O . VAL A 1 79 ? 0.110 3.120 12.742 1.00 96.44 79 VAL A O 1
ATOM 653 N N . LYS A 1 80 ? 2.057 2.309 11.959 1.00 96.06 80 LYS A N 1
ATOM 654 C CA . LYS A 1 80 ? 2.737 2.284 13.258 1.00 96.06 80 LYS A CA 1
ATOM 655 C C . LYS A 1 80 ? 2.989 3.692 13.807 1.00 96.06 80 LYS A C 1
ATOM 657 O O . LYS A 1 80 ? 2.743 3.924 14.988 1.00 96.06 80 LYS A O 1
ATOM 662 N N . GLU A 1 81 ? 3.477 4.610 12.977 1.00 95.81 81 GLU A N 1
ATOM 663 C CA . GLU A 1 81 ? 3.813 5.987 13.371 1.00 95.81 81 GLU A CA 1
ATOM 664 C C . GLU A 1 81 ? 2.576 6.778 13.808 1.00 95.81 81 GLU A C 1
ATOM 666 O O . GLU A 1 81 ? 2.609 7.449 14.840 1.00 95.81 81 GLU A O 1
ATOM 671 N N . HIS A 1 82 ? 1.454 6.594 13.110 1.00 94.75 82 HIS A N 1
ATOM 672 C CA . HIS A 1 82 ? 0.174 7.244 13.417 1.00 94.75 82 HIS A CA 1
ATOM 673 C C . HIS A 1 82 ? -0.648 6.481 14.466 1.00 94.75 82 HIS A C 1
ATOM 675 O O . HIS A 1 82 ? -1.785 6.836 14.773 1.00 94.75 82 HIS A O 1
ATOM 681 N N . LYS A 1 83 ? -0.074 5.416 15.046 1.00 95.06 83 LYS A N 1
ATOM 682 C CA . LYS A 1 83 ? -0.691 4.582 16.088 1.00 95.06 83 LYS A CA 1
ATOM 683 C C . LYS A 1 83 ? -2.031 3.972 15.669 1.00 95.06 83 LYS A C 1
ATOM 685 O O . LYS A 1 83 ? -2.841 3.627 16.529 1.00 95.06 83 LYS A O 1
ATOM 690 N N . TYR A 1 84 ? -2.271 3.791 14.374 1.00 96.12 84 TYR A N 1
ATOM 691 C CA . TYR A 1 84 ? -3.450 3.087 13.889 1.00 96.12 84 TYR A CA 1
ATOM 692 C C . TYR A 1 84 ? -3.372 1.605 14.242 1.00 96.12 84 TYR A C 1
ATOM 694 O O . TYR A 1 84 ? -2.299 1.007 14.345 1.00 96.12 84 TYR A O 1
ATOM 702 N N . LYS A 1 85 ? -4.535 0.979 14.418 1.00 96.62 85 LYS A N 1
ATOM 703 C CA . LYS A 1 85 ? -4.607 -0.451 14.696 1.00 96.62 85 LYS A CA 1
ATOM 704 C C . LYS A 1 85 ? -4.825 -1.208 13.394 1.00 96.62 85 LYS A C 1
ATOM 706 O O . LYS A 1 85 ? -5.884 -1.113 12.774 1.00 96.62 85 LYS A O 1
ATOM 711 N N . LEU A 1 86 ? -3.831 -2.007 13.018 1.00 97.44 86 LEU A N 1
ATOM 712 C CA . LEU A 1 86 ? -3.944 -2.970 11.931 1.00 97.44 86 LEU A CA 1
ATOM 713 C C . LEU A 1 86 ? -4.838 -4.139 12.363 1.00 97.44 86 LEU A C 1
ATOM 715 O O . LEU A 1 86 ? -4.535 -4.833 13.332 1.00 97.44 86 LEU A O 1
ATOM 719 N N . LEU A 1 87 ? -5.939 -4.358 11.648 1.00 97.56 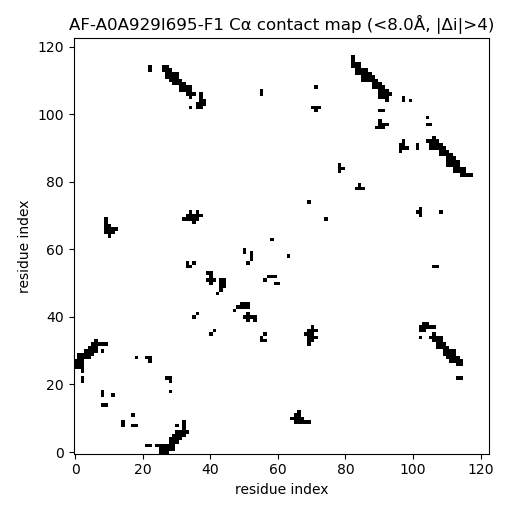87 LEU A N 1
ATOM 720 C CA . LEU A 1 87 ? -6.859 -5.467 11.898 1.00 97.56 87 LEU A CA 1
ATOM 721 C C . LEU A 1 87 ? -6.518 -6.684 11.042 1.00 97.56 87 LEU A C 1
ATOM 723 O O . LEU A 1 87 ? -6.490 -7.802 11.552 1.00 97.56 87 LEU A O 1
ATOM 727 N N . LYS A 1 88 ? -6.284 -6.471 9.743 1.00 97.81 88 LYS A N 1
ATOM 728 C CA . LYS A 1 88 ? -5.910 -7.514 8.777 1.00 97.81 88 LYS 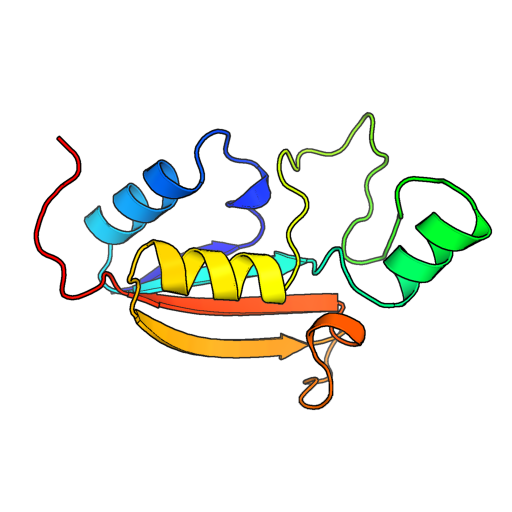A CA 1
ATOM 729 C C . LYS A 1 88 ? -5.081 -6.920 7.646 1.00 97.81 88 LYS A C 1
ATOM 731 O O . LYS A 1 88 ? -5.237 -5.746 7.317 1.00 97.81 88 LYS A O 1
ATOM 736 N N . ASN A 1 89 ? -4.265 -7.753 7.015 1.00 97.81 89 ASN A N 1
ATOM 737 C CA . ASN A 1 89 ? -3.607 -7.449 5.753 1.00 97.81 89 ASN A CA 1
ATOM 738 C C . ASN A 1 89 ? -3.730 -8.636 4.787 1.00 97.81 89 ASN A C 1
ATOM 740 O O . ASN A 1 89 ? -3.860 -9.790 5.197 1.00 97.81 89 ASN A O 1
ATOM 744 N N . PHE A 1 90 ? -3.728 -8.334 3.495 1.00 97.25 90 PHE A N 1
ATOM 745 C CA . PHE A 1 90 ? -3.728 -9.312 2.418 1.00 97.25 90 PHE A CA 1
ATOM 746 C C . PHE A 1 90 ? -2.804 -8.813 1.315 1.00 97.25 90 PHE A C 1
ATOM 748 O O . PHE A 1 90 ? -2.925 -7.680 0.856 1.00 97.25 90 PHE A O 1
ATOM 755 N N . PHE A 1 91 ? -1.888 -9.666 0.872 1.00 97.88 91 PHE A N 1
ATOM 756 C CA . PHE A 1 91 ? -0.933 -9.344 -0.182 1.00 97.88 91 PHE A CA 1
ATOM 757 C C . PHE A 1 91 ? -1.118 -10.325 -1.323 1.00 97.88 91 PHE A C 1
ATOM 759 O O . PHE A 1 91 ? -1.226 -11.533 -1.088 1.00 97.88 91 PHE A O 1
ATOM 766 N N . TYR A 1 92 ? -1.172 -9.824 -2.550 1.00 95.62 92 TYR A N 1
ATOM 767 C CA . TYR A 1 92 ? -1.500 -10.664 -3.692 1.00 95.62 92 TYR A CA 1
ATOM 768 C C . TYR A 1 92 ? -0.847 -10.187 -4.985 1.00 95.62 92 TYR A C 1
ATOM 770 O O . TYR A 1 92 ? -0.474 -9.024 -5.149 1.00 95.62 92 TYR A O 1
ATOM 778 N N . SER A 1 93 ? -0.724 -11.134 -5.906 1.00 94.44 93 SER A N 1
ATOM 779 C CA . SER A 1 93 ? -0.335 -10.913 -7.292 1.00 94.44 93 SER A CA 1
ATOM 780 C C . SER A 1 93 ? -1.313 -11.694 -8.159 1.00 94.44 93 SER A C 1
ATOM 782 O O . SER A 1 93 ? -1.383 -12.919 -8.052 1.00 94.44 93 SER A O 1
ATOM 784 N N . ASN A 1 94 ? -2.083 -10.995 -8.995 1.00 87.62 94 ASN A N 1
ATOM 785 C CA . ASN A 1 94 ? -3.202 -11.578 -9.744 1.00 87.62 94 ASN A CA 1
ATOM 786 C C . ASN A 1 94 ? -4.173 -12.305 -8.787 1.00 87.62 94 ASN A C 1
ATOM 788 O O . ASN A 1 94 ? -4.618 -11.706 -7.814 1.00 87.62 94 ASN A O 1
ATOM 792 N N . ASN A 1 95 ? -4.439 -13.597 -8.996 1.00 89.38 95 ASN A N 1
ATOM 793 C CA . ASN A 1 95 ? -5.319 -14.397 -8.133 1.00 89.38 95 ASN A CA 1
ATOM 794 C C . ASN A 1 95 ? -4.563 -15.198 -7.052 1.00 89.38 95 ASN A C 1
ATOM 796 O O . ASN A 1 95 ? -5.139 -16.087 -6.427 1.00 89.38 95 ASN A O 1
ATOM 800 N N . THR A 1 96 ? -3.280 -14.900 -6.817 1.00 94.62 96 THR A N 1
ATOM 801 C CA . THR A 1 96 ? -2.430 -15.653 -5.883 1.00 94.62 96 THR A CA 1
ATOM 802 C C . THR A 1 96 ? -2.086 -14.826 -4.651 1.00 94.62 96 THR A C 1
ATOM 804 O O . THR A 1 96 ? -1.516 -13.738 -4.753 1.00 94.62 96 THR A O 1
ATOM 807 N N . VAL A 1 97 ? -2.361 -15.378 -3.466 1.00 96.88 97 VAL A N 1
ATOM 808 C CA . VAL A 1 97 ? -1.970 -14.783 -2.180 1.00 96.88 97 VAL A CA 1
ATOM 809 C C . VAL A 1 97 ? -0.477 -14.993 -1.930 1.00 96.88 97 VAL A C 1
ATOM 811 O O . VAL A 1 97 ? 0.034 -16.111 -2.001 1.00 96.88 97 VAL A O 1
ATOM 814 N N . ILE A 1 98 ? 0.224 -13.919 -1.575 1.00 97.75 98 ILE A N 1
ATOM 815 C CA . ILE A 1 98 ? 1.663 -13.911 -1.319 1.00 97.75 98 ILE A CA 1
ATOM 816 C C . ILE A 1 98 ? 1.914 -13.793 0.184 1.00 97.75 98 ILE A C 1
ATOM 818 O O . ILE A 1 98 ? 1.600 -12.781 0.800 1.00 97.75 98 ILE A O 1
ATOM 822 N N . ARG A 1 99 ? 2.519 -14.824 0.784 1.00 95.88 99 ARG A N 1
ATOM 823 C CA . ARG A 1 99 ? 2.853 -14.839 2.224 1.00 95.88 99 ARG A CA 1
ATOM 824 C C . ARG A 1 99 ? 4.333 -14.598 2.511 1.00 95.88 99 ARG A C 1
ATOM 826 O O . ARG A 1 99 ? 4.681 -13.994 3.517 1.00 95.88 99 ARG A O 1
ATOM 833 N N . PHE A 1 100 ? 5.215 -15.065 1.630 1.00 96.94 100 PHE A N 1
ATOM 834 C CA . PHE A 1 100 ? 6.659 -14.927 1.810 1.00 96.94 100 PHE A CA 1
ATOM 835 C C . PHE A 1 100 ? 7.178 -13.653 1.146 1.00 96.94 100 PHE A C 1
ATOM 837 O O . PHE A 1 100 ? 6.945 -13.453 -0.045 1.00 96.94 100 PHE A O 1
ATOM 844 N N . ARG A 1 101 ? 7.921 -12.829 1.899 1.00 97.38 101 ARG A N 1
ATOM 845 C CA . ARG A 1 101 ? 8.516 -11.554 1.446 1.00 97.38 101 ARG A CA 1
ATOM 846 C C . ARG A 1 101 ? 7.537 -10.710 0.605 1.00 97.38 101 ARG A C 1
ATOM 848 O O . ARG A 1 101 ? 7.852 -10.382 -0.543 1.00 97.38 101 ARG A O 1
ATOM 855 N N . PRO A 1 102 ? 6.359 -10.355 1.147 1.00 97.75 102 PRO A N 1
ATOM 856 C CA . PRO A 1 102 ? 5.298 -9.715 0.374 1.00 97.75 102 PRO A CA 1
ATOM 857 C C . PRO A 1 102 ? 5.736 -8.373 -0.220 1.00 97.75 102 PRO A C 1
ATOM 859 O O . PRO A 1 102 ? 5.477 -8.137 -1.393 1.00 97.75 102 PRO A O 1
ATOM 862 N N . ASN A 1 103 ? 6.526 -7.568 0.503 1.00 97.75 103 ASN A N 1
ATOM 863 C CA . ASN A 1 103 ? 7.046 -6.300 -0.023 1.00 97.75 103 ASN A CA 1
ATOM 864 C C . ASN A 1 103 ? 7.904 -6.462 -1.296 1.00 97.75 103 ASN A C 1
ATOM 866 O O . ASN A 1 103 ? 8.026 -5.531 -2.083 1.00 97.75 103 ASN A O 1
ATOM 870 N N . LEU A 1 104 ? 8.482 -7.647 -1.519 1.00 97.38 104 LEU A N 1
ATOM 871 C CA . LEU A 1 104 ? 9.247 -7.961 -2.727 1.00 97.38 104 LEU A CA 1
ATOM 872 C C . LEU A 1 104 ? 8.393 -8.638 -3.812 1.00 97.38 104 LEU A C 1
ATOM 874 O O . LEU A 1 104 ? 8.644 -8.432 -4.995 1.00 97.38 104 LEU A O 1
ATOM 878 N N . ARG A 1 105 ? 7.427 -9.482 -3.426 1.00 96.69 105 ARG A N 1
ATOM 879 C CA . ARG A 1 105 ? 6.753 -10.443 -4.325 1.00 96.69 105 ARG A CA 1
ATOM 880 C C . ARG A 1 105 ? 5.287 -10.135 -4.637 1.00 96.69 105 ARG A C 1
ATOM 882 O O . ARG A 1 105 ? 4.758 -10.692 -5.594 1.00 96.69 105 ARG A O 1
ATOM 889 N N . ALA A 1 106 ? 4.621 -9.313 -3.832 1.00 96.94 106 ALA A N 1
ATOM 890 C CA . ALA A 1 106 ? 3.229 -8.938 -4.051 1.00 96.94 106 ALA A CA 1
ATOM 891 C C . ALA A 1 106 ? 3.142 -7.710 -4.964 1.00 96.94 106 ALA A C 1
ATOM 893 O O . ALA A 1 106 ? 3.880 -6.744 -4.759 1.00 96.94 106 ALA A O 1
ATOM 894 N N . LEU A 1 107 ? 2.241 -7.755 -5.948 1.00 95.38 107 LEU A N 1
ATOM 895 C CA . LEU A 1 107 ? 1.923 -6.622 -6.822 1.00 95.38 107 LEU A CA 1
ATOM 896 C C . LEU A 1 107 ? 0.998 -5.617 -6.140 1.00 95.38 107 LEU A C 1
ATOM 898 O O . LEU A 1 107 ? 1.093 -4.428 -6.423 1.00 95.38 107 LEU A O 1
ATOM 902 N N . ASN A 1 108 ? 0.122 -6.094 -5.256 1.00 95.25 108 ASN A N 1
ATOM 903 C CA . ASN A 1 108 ? -0.880 -5.290 -4.570 1.00 95.25 108 ASN A CA 1
ATOM 904 C C . ASN A 1 108 ? -0.964 -5.658 -3.089 1.00 95.25 108 ASN A C 1
ATOM 906 O O . ASN A 1 108 ? -0.656 -6.785 -2.677 1.00 95.25 108 ASN A O 1
ATOM 910 N N . ALA A 1 109 ? -1.447 -4.705 -2.303 1.00 96.62 109 ALA A N 1
ATOM 911 C CA . ALA A 1 109 ? -1.707 -4.863 -0.887 1.00 96.62 109 ALA A CA 1
ATOM 912 C C . ALA A 1 109 ? -3.104 -4.362 -0.530 1.00 96.62 109 ALA A C 1
ATOM 914 O O . ALA A 1 109 ? -3.587 -3.388 -1.103 1.00 96.62 109 ALA A O 1
ATOM 915 N N . ILE A 1 110 ? -3.734 -5.031 0.433 1.00 97.38 110 ILE A N 1
ATOM 916 C CA . ILE A 1 110 ? -4.957 -4.594 1.096 1.00 97.38 110 ILE A CA 1
ATOM 917 C C . ILE A 1 110 ? -4.698 -4.585 2.596 1.00 97.38 110 ILE A C 1
ATOM 919 O O . ILE A 1 110 ? -4.222 -5.572 3.158 1.00 97.38 110 ILE A O 1
ATOM 923 N N . PHE A 1 111 ? -5.067 -3.493 3.248 1.00 98.06 111 PHE A N 1
ATOM 924 C CA . PHE A 1 111 ? -5.004 -3.326 4.690 1.00 98.06 111 PHE A CA 1
ATOM 925 C C . PHE A 1 111 ? -6.384 -2.982 5.225 1.00 98.06 111 PHE A C 1
ATOM 927 O O . PHE A 1 111 ? -7.113 -2.197 4.630 1.00 98.06 111 PHE A O 1
ATOM 934 N N . ILE A 1 112 ? -6.734 -3.557 6.370 1.00 98.06 112 ILE A N 1
ATOM 935 C CA . ILE A 1 112 ? -7.898 -3.154 7.149 1.00 98.06 112 ILE A CA 1
ATOM 936 C C . ILE A 1 112 ? -7.370 -2.518 8.421 1.00 98.06 112 ILE A C 1
ATOM 938 O O . ILE A 1 112 ? -6.732 -3.194 9.232 1.00 98.06 112 ILE A O 1
ATOM 942 N N . VAL A 1 113 ? -7.637 -1.233 8.595 1.00 97.62 113 VAL A N 1
ATOM 943 C CA . VAL A 1 113 ? -7.169 -0.444 9.735 1.00 97.62 113 VAL A CA 1
ATOM 944 C C . VAL A 1 113 ? -8.351 0.169 10.472 1.00 97.62 113 VAL A C 1
ATOM 946 O O . VAL A 1 113 ? -9.417 0.392 9.903 1.00 97.62 113 VAL A O 1
ATOM 949 N N . THR A 1 114 ? -8.164 0.435 11.755 1.00 96.75 114 THR A N 1
ATOM 950 C CA . THR A 1 114 ? -9.081 1.225 12.581 1.00 96.75 114 THR A CA 1
ATOM 951 C C . THR A 1 114 ? -8.278 2.280 13.325 1.00 96.75 114 THR A C 1
ATOM 953 O O . THR A 1 114 ? -7.075 2.105 13.557 1.00 96.75 114 THR A O 1
ATOM 956 N N . ARG A 1 115 ? -8.951 3.354 13.741 1.00 94.31 115 ARG A N 1
ATOM 957 C CA . ARG A 1 115 ? -8.352 4.381 14.593 1.00 94.31 115 ARG A CA 1
ATOM 958 C C . ARG A 1 115 ? -7.726 3.748 15.841 1.00 94.31 115 ARG A C 1
ATOM 960 O O . ARG A 1 115 ? -8.296 2.827 16.433 1.00 94.31 115 ARG A O 1
ATOM 967 N N . GLY A 1 116 ? -6.535 4.215 16.204 1.00 86.06 116 GLY A N 1
ATOM 968 C CA . GLY A 1 116 ? -5.854 3.817 17.432 1.00 86.06 116 GLY A CA 1
ATOM 969 C C . GLY A 1 116 ? -6.501 4.407 18.680 1.00 86.06 116 GLY A C 1
ATOM 970 O O . GLY A 1 116 ? -7.217 5.400 18.610 1.00 86.06 116 GLY A O 1
ATOM 971 N N . ASN A 1 117 ? -6.189 3.844 19.848 1.00 71.88 117 ASN A N 1
ATOM 972 C CA . ASN A 1 117 ? -6.684 4.341 21.139 1.00 71.88 117 ASN A CA 1
ATOM 973 C C . ASN A 1 117 ? -6.020 5.656 21.604 1.00 71.88 117 ASN A C 1
ATOM 975 O O . ASN A 1 117 ? -6.246 6.088 22.733 1.00 71.88 117 ASN A O 1
ATOM 979 N N . SER A 1 118 ? -5.197 6.312 20.782 1.00 56.94 118 SER A N 1
ATOM 980 C CA . SER A 1 118 ? -4.693 7.650 21.093 1.00 56.94 118 SER A CA 1
ATOM 981 C C . SER A 1 118 ? -5.786 8.678 20.823 1.00 56.94 118 SER A C 1
ATOM 983 O O . SER A 1 118 ? -5.925 9.187 19.715 1.00 56.94 118 SER A O 1
ATOM 985 N N . GLY A 1 119 ? -6.584 8.962 21.852 1.00 49.81 119 GLY A N 1
ATOM 986 C CA . GLY A 1 119 ? -7.532 10.063 21.837 1.00 49.81 119 GLY A CA 1
ATOM 987 C C . GLY A 1 119 ? -6.817 11.389 21.594 1.00 49.81 119 GLY A C 1
ATOM 988 O O . GLY A 1 119 ? -6.086 11.864 22.457 1.00 49.81 119 GLY A O 1
ATOM 989 N N . ARG A 1 120 ? -7.034 11.964 20.414 1.00 47.44 120 ARG A N 1
ATOM 990 C CA . ARG A 1 120 ? -7.324 13.382 20.166 1.00 47.44 120 ARG A CA 1
ATOM 991 C C . ARG A 1 120 ? -7.684 13.533 18.683 1.00 47.44 120 ARG A C 1
ATOM 993 O O . ARG A 1 120 ? -6.995 12.951 17.850 1.00 47.44 120 ARG A O 1
ATOM 1000 N N . PRO A 1 121 ? -8.740 14.283 18.334 1.00 49.28 121 PRO A N 1
ATOM 1001 C CA . PRO A 1 121 ? -8.843 14.826 16.990 1.00 49.28 121 PRO A CA 1
ATOM 1002 C C . PRO A 1 121 ? -7.656 15.772 16.779 1.00 49.28 121 PRO A C 1
ATOM 1004 O O . PRO A 1 121 ? -7.323 16.543 17.681 1.00 49.28 121 PRO A O 1
ATOM 1007 N N . LEU A 1 122 ? -7.021 15.701 15.612 1.00 51.34 122 LEU A N 1
ATOM 1008 C CA . LEU A 1 122 ? -6.199 16.798 15.117 1.00 51.34 122 LEU A CA 1
ATOM 1009 C C . LEU A 1 122 ? -7.167 17.955 14.827 1.00 51.34 122 LEU A C 1
ATOM 1011 O O . LEU A 1 122 ? -7.881 17.929 13.828 1.00 51.34 122 LEU A O 1
ATOM 1015 N N . THR A 1 123 ? -7.291 18.868 15.789 1.00 40.81 123 THR A N 1
ATOM 1016 C CA . THR A 1 123 ? -7.893 20.197 15.612 1.00 40.81 123 THR A CA 1
ATOM 1017 C C . THR A 1 123 ? -6.872 21.144 15.024 1.00 40.81 123 THR A C 1
ATOM 1019 O O . THR A 1 123 ? -5.728 21.100 15.539 1.00 40.81 123 THR A O 1
#

pLDDT: mean 91.96, std 10.58, range [40.81, 98.25]

Secondary structure (DSSP, 8-state):
-EEEEES-TTT-S-HHHHHHHHHHH-SEEEEEEE-TTSHHHHHIIIII-S---BTTB-S-TTS-S-S----HHHHHHHHHHTT-EEEEEEEEETTEE--SSHHHH-SEEEEEEE--S------

Radius of gyration: 15.02 Å; Cα contacts (8 Å, |Δi|>4): 210; chains: 1; bounding box: 38×36×39 Å

Sequence (123 aa):
DYVIMNQSLQEVVHVEFALEEAFRVGKNVIIGFPNFAHISSRFQLFFKGQTPVTNSLPHLWYNTPNLHFSSISDFEKFVKEHKYKLLKNFFYSNNTVIRFRPNLRALNAIFIVTRGNSGRPLT

Mean predicted aligned error: 4.36 Å